Protein AF-A0A9E1NHP7-F1 (afdb_monomer)

Secondary structure (DSSP, 8-state):
-HHHHHHHHHHHHHTT-HHHHHHHHHHHHHTT--HHHHHHHHHHHHHHHHHHHHHHHHHHHHHHHHHHH--

Mean predicted aligned error: 1.86 Å

Solvent-accessible surface area (backbone atoms only — not comparable to full-atom values): 3755 Å² total; per-residue (Å²): 105,43,71,60,31,54,53,48,44,35,50,28,27,52,66,65,37,64,73,62,32,43,57,40,49,56,52,22,45,74,54,66,41,50,73,65,61,54,49,50,42,37,58,60,32,24,82,80,41,33,60,70,30,25,52,56,41,52,50,42,51,50,52,54,50,55,57,61,74,73,107

Sequence (71 aa):
HQTRQLVTVAALTVLSKPDELKLHTHAALNVGCTKEEIAEVIFQTSIYGGVPAANTALTVLKEVLEERDAE

Structure (mmCIF, N/CA/C/O backbone):
data_AF-A0A9E1NHP7-F1
#
_entry.id   AF-A0A9E1NHP7-F1
#
loop_
_atom_site.group_PDB
_atom_site.id
_atom_site.type_symbol
_atom_site.label_atom_id
_atom_site.label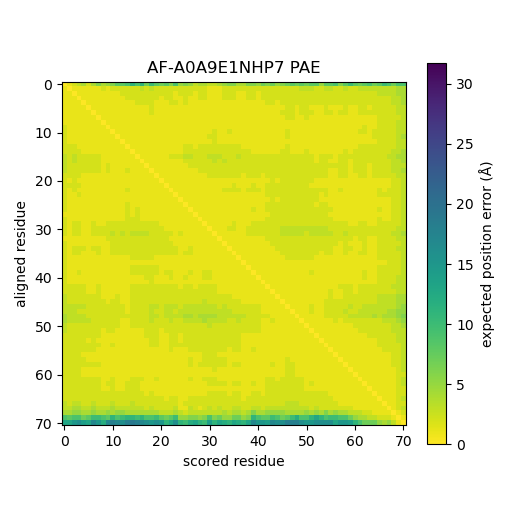_alt_id
_atom_site.label_comp_id
_atom_site.label_asym_id
_atom_site.label_entity_id
_atom_site.label_seq_id
_atom_site.pdbx_PDB_ins_code
_atom_site.Cartn_x
_atom_site.Cartn_y
_atom_site.Cartn_z
_atom_site.occupancy
_atom_site.B_iso_or_equiv
_atom_site.auth_seq_id
_atom_site.auth_comp_id
_atom_site.auth_asym_id
_atom_site.auth_atom_id
_atom_site.pdbx_PDB_model_num
ATOM 1 N N . HIS A 1 1 ? -11.075 11.301 0.003 1.00 93.38 1 HIS A N 1
ATOM 2 C CA . HIS A 1 1 ? -11.638 10.566 -1.153 1.00 93.38 1 HIS A CA 1
ATOM 3 C C . HIS A 1 1 ? -10.860 9.271 -1.348 1.00 93.38 1 HIS A C 1
ATOM 5 O O . HIS A 1 1 ? -9.650 9.367 -1.530 1.00 93.38 1 HIS A O 1
ATOM 11 N N . GLN A 1 2 ? -11.527 8.111 -1.332 1.00 98.00 2 GLN A N 1
ATOM 12 C CA . GLN A 1 2 ? -10.890 6.785 -1.451 1.00 98.00 2 GLN A CA 1
ATOM 13 C C . GLN A 1 2 ? -10.027 6.662 -2.716 1.00 98.00 2 GLN A C 1
ATOM 15 O O . GLN A 1 2 ? -8.829 6.415 -2.622 1.00 98.00 2 GLN A O 1
ATOM 20 N N . THR A 1 3 ? -10.582 6.979 -3.893 1.00 98.38 3 THR A N 1
ATOM 21 C CA . THR A 1 3 ? -9.858 6.888 -5.176 1.00 98.38 3 THR A CA 1
ATOM 22 C C . THR A 1 3 ? -8.559 7.691 -5.194 1.00 98.38 3 THR A C 1
ATOM 24 O O . THR A 1 3 ? -7.549 7.212 -5.693 1.00 98.38 3 THR A O 1
ATOM 27 N N . ARG A 1 4 ? -8.552 8.905 -4.624 1.00 98.31 4 ARG A N 1
ATOM 28 C CA . ARG A 1 4 ? -7.334 9.732 -4.581 1.00 98.31 4 ARG A CA 1
ATOM 29 C C . ARG A 1 4 ? -6.250 9.083 -3.727 1.00 98.31 4 ARG A C 1
ATOM 31 O O . ARG A 1 4 ? -5.102 9.089 -4.142 1.00 98.31 4 ARG A O 1
ATOM 38 N N . GLN A 1 5 ? -6.615 8.509 -2.580 1.00 98.50 5 GLN A N 1
ATOM 39 C CA . GLN A 1 5 ? -5.641 7.849 -1.713 1.00 98.50 5 GLN A CA 1
ATOM 40 C C . GLN A 1 5 ? -5.085 6.575 -2.349 1.00 98.50 5 GLN A C 1
ATOM 42 O O . GLN A 1 5 ? -3.876 6.384 -2.331 1.00 98.50 5 GLN A O 1
ATOM 47 N N . LEU A 1 6 ? -5.926 5.760 -2.993 1.00 98.75 6 LEU A N 1
ATOM 48 C CA . LEU A 1 6 ? -5.458 4.576 -3.722 1.00 98.75 6 LEU A CA 1
ATOM 49 C C . LEU A 1 6 ? -4.492 4.948 -4.859 1.00 98.75 6 LEU A C 1
ATOM 51 O O . LEU A 1 6 ? -3.445 4.325 -5.006 1.00 98.75 6 LEU A O 1
ATOM 55 N N . VAL A 1 7 ? -4.785 6.008 -5.619 1.00 98.69 7 VAL A N 1
ATOM 56 C CA . VAL A 1 7 ? -3.866 6.512 -6.657 1.00 98.69 7 VAL A CA 1
ATOM 57 C C . VAL A 1 7 ? -2.552 7.008 -6.048 1.00 98.69 7 VAL A C 1
ATOM 59 O O . VAL A 1 7 ? -1.485 6.734 -6.595 1.00 98.69 7 VAL A O 1
ATOM 62 N N . THR A 1 8 ? -2.601 7.700 -4.908 1.00 98.69 8 THR A N 1
ATOM 63 C CA . THR A 1 8 ? -1.391 8.142 -4.208 1.00 98.69 8 THR A CA 1
ATOM 64 C C . THR A 1 8 ? -0.557 6.960 -3.709 1.00 98.69 8 THR A C 1
ATOM 66 O O . THR A 1 8 ? 0.646 6.942 -3.950 1.00 98.69 8 THR A O 1
ATOM 69 N N . VAL A 1 9 ? -1.175 5.943 -3.098 1.00 98.75 9 VAL A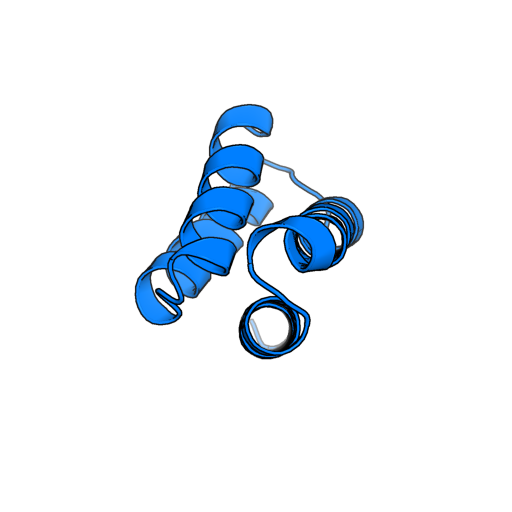 N 1
ATOM 70 C CA . VAL A 1 9 ? -0.507 4.692 -2.690 1.00 98.75 9 VAL A CA 1
ATOM 71 C C . VAL A 1 9 ? 0.187 4.034 -3.883 1.00 98.75 9 VAL A C 1
ATOM 73 O O . VAL A 1 9 ? 1.364 3.680 -3.790 1.00 98.75 9 VAL A O 1
ATOM 76 N N . ALA A 1 10 ? -0.501 3.927 -5.024 1.00 98.75 10 ALA A N 1
ATOM 77 C CA . ALA A 1 10 ? 0.075 3.361 -6.241 1.00 98.75 10 ALA A CA 1
ATOM 78 C C . ALA A 1 10 ? 1.319 4.143 -6.700 1.00 98.75 10 ALA A C 1
ATOM 80 O O . ALA A 1 10 ? 2.375 3.562 -6.951 1.00 98.75 10 ALA A O 1
ATOM 81 N N . ALA A 1 11 ? 1.211 5.473 -6.769 1.00 98.75 11 ALA A N 1
ATOM 82 C CA . ALA A 1 11 ? 2.302 6.336 -7.209 1.00 98.75 11 ALA A CA 1
ATOM 83 C C . ALA A 1 11 ? 3.507 6.277 -6.257 1.00 98.75 11 ALA A C 1
ATOM 85 O O . ALA A 1 11 ? 4.640 6.125 -6.709 1.00 98.75 11 ALA A O 1
ATOM 86 N N . LEU A 1 12 ? 3.277 6.356 -4.944 1.00 98.75 12 LEU A N 1
ATOM 87 C CA . LEU A 1 12 ? 4.340 6.316 -3.935 1.00 98.75 12 LEU A CA 1
ATOM 88 C C . LEU A 1 12 ? 5.030 4.951 -3.867 1.00 98.75 12 LEU A C 1
ATOM 90 O O . LEU A 1 12 ? 6.238 4.901 -3.625 1.00 98.75 12 LEU A O 1
ATOM 94 N N . THR A 1 13 ? 4.296 3.869 -4.148 1.00 98.75 13 THR A N 1
ATOM 95 C CA . THR A 1 13 ? 4.875 2.529 -4.303 1.00 98.75 13 THR A CA 1
ATOM 96 C C . THR A 1 13 ? 5.873 2.509 -5.456 1.00 98.75 13 THR A C 1
ATOM 98 O O . THR A 1 13 ? 7.041 2.188 -5.253 1.00 98.75 13 THR A O 1
ATOM 101 N N . VAL A 1 14 ? 5.459 2.935 -6.655 1.00 98.62 14 VAL A N 1
ATOM 102 C CA . VAL A 1 14 ? 6.333 2.949 -7.844 1.00 98.62 14 VAL A CA 1
ATOM 103 C C . VAL A 1 14 ? 7.531 3.890 -7.660 1.00 98.62 14 VAL A C 1
ATOM 105 O O . VAL A 1 14 ? 8.639 3.574 -8.086 1.00 98.62 14 VAL A O 1
ATOM 108 N N . LEU A 1 15 ? 7.344 5.024 -6.981 1.00 98.44 15 LEU A N 1
ATOM 109 C CA . LEU A 1 15 ? 8.409 5.991 -6.696 1.00 98.44 15 LEU A CA 1
ATOM 110 C C . LEU A 1 15 ? 9.352 5.568 -5.556 1.00 98.44 15 LEU A C 1
ATOM 112 O O . LEU A 1 15 ? 10.308 6.295 -5.274 1.00 98.44 15 LEU A O 1
ATOM 116 N N . SER A 1 16 ? 9.098 4.430 -4.897 1.00 97.56 16 SER A N 1
ATOM 117 C CA . SER A 1 16 ? 9.864 3.943 -3.741 1.00 97.56 16 SER A CA 1
ATOM 118 C C . SER A 1 16 ? 10.008 5.002 -2.636 1.00 97.56 16 SER A C 1
ATOM 120 O O . SER A 1 16 ? 11.114 5.311 -2.187 1.00 97.56 16 SER A O 1
ATOM 122 N N . LYS A 1 17 ? 8.884 5.601 -2.215 1.00 98.44 17 LYS A N 1
ATOM 123 C CA . LYS A 1 17 ? 8.814 6.610 -1.138 1.00 98.44 17 LYS A CA 1
ATOM 124 C C . LYS A 1 17 ? 8.123 6.038 0.111 1.00 98.44 17 LYS A C 1
ATOM 126 O O . LYS A 1 17 ? 6.953 6.343 0.329 1.00 98.44 17 LYS A O 1
AT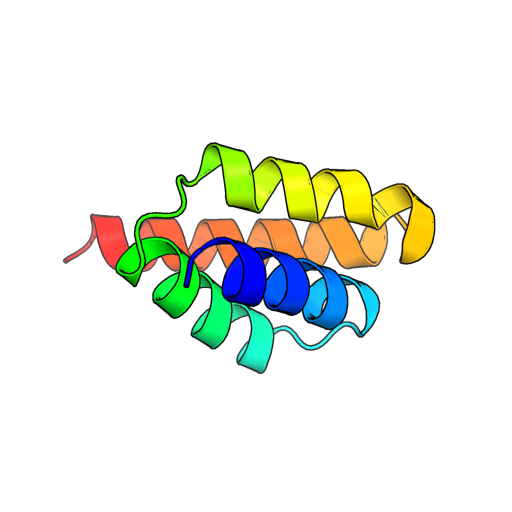OM 131 N N . PRO A 1 18 ? 8.805 5.198 0.915 1.00 97.38 18 PRO A N 1
ATOM 132 C CA . PRO A 1 18 ? 8.175 4.438 1.999 1.00 97.38 18 PRO A CA 1
ATOM 133 C C . PRO A 1 18 ? 7.605 5.312 3.125 1.00 97.38 18 PRO A C 1
ATOM 135 O O . PRO A 1 18 ? 6.511 5.024 3.600 1.00 97.38 18 PRO A O 1
ATOM 138 N N . ASP A 1 19 ? 8.279 6.402 3.504 1.00 98.00 19 ASP A N 1
ATOM 139 C CA . ASP A 1 19 ? 7.811 7.277 4.592 1.00 98.00 19 ASP A CA 1
ATOM 140 C C . ASP A 1 19 ? 6.483 7.970 4.236 1.00 98.00 19 ASP A C 1
ATOM 142 O O . ASP A 1 19 ? 5.517 7.939 4.999 1.00 98.00 19 ASP A O 1
ATOM 146 N N . GLU A 1 20 ? 6.395 8.524 3.022 1.00 98.50 20 GLU A N 1
ATOM 147 C CA . GLU A 1 20 ? 5.160 9.117 2.493 1.00 98.50 20 GLU A CA 1
ATOM 148 C C . GLU A 1 20 ? 4.083 8.052 2.250 1.00 98.50 20 GLU A C 1
ATOM 150 O O . GLU A 1 20 ? 2.898 8.281 2.497 1.00 98.50 20 GLU A O 1
ATOM 155 N N . LEU A 1 21 ? 4.479 6.861 1.785 1.00 98.69 21 LEU A N 1
ATOM 156 C CA . LEU A 1 21 ? 3.562 5.742 1.591 1.00 98.69 21 LEU A CA 1
ATOM 157 C C . LEU A 1 21 ? 2.908 5.337 2.915 1.00 98.69 21 LEU A C 1
ATOM 159 O O . LEU A 1 21 ? 1.701 5.098 2.939 1.00 98.69 21 LEU A O 1
ATOM 163 N N . LYS A 1 22 ? 3.666 5.302 4.015 1.00 98.69 22 LYS A N 1
ATOM 164 C CA . LYS A 1 22 ? 3.154 4.996 5.355 1.00 98.69 22 LYS A CA 1
ATOM 165 C C . LYS A 1 22 ? 2.074 5.992 5.773 1.00 98.69 22 LYS A C 1
ATOM 167 O O . LYS A 1 22 ? 0.960 5.590 6.118 1.00 98.69 22 LYS A O 1
ATOM 172 N N . LEU A 1 23 ? 2.364 7.289 5.645 1.00 98.44 23 LEU A N 1
ATOM 173 C CA . LEU A 1 23 ? 1.414 8.368 5.928 1.00 98.44 23 LEU A CA 1
ATOM 174 C C . LEU A 1 23 ? 0.129 8.229 5.096 1.00 98.44 23 LEU A C 1
ATOM 176 O O . LEU A 1 23 ? -0.984 8.297 5.625 1.00 98.44 23 LEU A O 1
ATOM 180 N N . HIS A 1 24 ? 0.270 8.003 3.790 1.00 98.56 24 HIS A N 1
ATOM 181 C CA . HIS A 1 24 ? -0.869 7.882 2.885 1.00 98.56 24 HIS A CA 1
ATOM 182 C C . HIS A 1 24 ? -1.644 6.570 3.040 1.00 98.56 24 HIS A C 1
ATOM 184 O O . HIS A 1 24 ? -2.838 6.543 2.751 1.00 98.56 24 HIS A O 1
ATOM 190 N N . THR A 1 25 ? -1.020 5.513 3.557 1.00 98.56 25 THR A N 1
ATOM 191 C CA . THR A 1 25 ? -1.697 4.253 3.892 1.00 98.56 25 THR A CA 1
ATOM 192 C C . THR A 1 25 ? -2.617 4.438 5.099 1.00 98.56 25 THR A C 1
ATOM 194 O O . THR A 1 25 ? -3.794 4.083 5.026 1.00 98.56 25 THR A O 1
ATOM 197 N N . HIS A 1 26 ? -2.145 5.100 6.164 1.00 98.38 26 HIS A N 1
ATOM 198 C CA . HIS A 1 26 ? -3.002 5.526 7.282 1.00 98.38 26 HIS A CA 1
ATOM 199 C C . HIS A 1 26 ? -4.160 6.407 6.791 1.00 98.38 26 HIS A C 1
ATOM 201 O O . HIS A 1 26 ? -5.326 6.170 7.113 1.00 98.38 26 HIS A O 1
ATOM 207 N N . ALA A 1 27 ? -3.864 7.390 5.935 1.00 98.31 27 ALA A N 1
ATOM 208 C CA . ALA A 1 27 ? -4.886 8.266 5.368 1.00 98.31 27 ALA A CA 1
ATOM 209 C C . ALA A 1 27 ? -5.900 7.517 4.480 1.00 98.31 27 ALA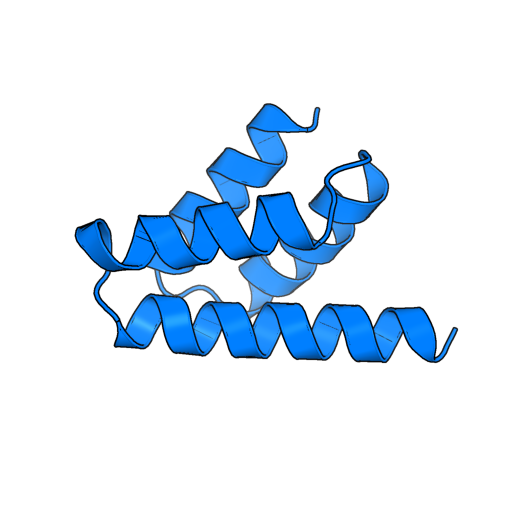 A C 1
ATOM 211 O O . ALA A 1 27 ? -7.083 7.857 4.504 1.00 98.31 27 ALA A O 1
ATOM 212 N N . ALA A 1 28 ? -5.466 6.510 3.714 1.00 98.62 28 ALA A N 1
ATOM 213 C CA . ALA A 1 28 ? -6.328 5.658 2.896 1.00 98.62 28 ALA A CA 1
ATOM 214 C C . ALA A 1 28 ? -7.329 4.885 3.762 1.00 98.62 28 ALA A C 1
ATOM 216 O O . ALA A 1 28 ? -8.531 4.916 3.491 1.00 98.62 28 ALA A O 1
ATOM 217 N N . LEU A 1 29 ? -6.853 4.268 4.844 1.00 98.44 29 LEU A N 1
ATOM 218 C CA . LEU A 1 29 ? -7.706 3.556 5.794 1.00 98.44 29 LEU A CA 1
ATOM 219 C C . LEU A 1 29 ? -8.700 4.507 6.483 1.00 98.44 29 LEU A C 1
ATOM 221 O O . LEU A 1 29 ? -9.879 4.185 6.615 1.00 98.44 29 LEU A O 1
ATOM 225 N N . ASN A 1 30 ? -8.263 5.715 6.854 1.00 98.06 30 ASN A N 1
ATOM 226 C CA . ASN A 1 30 ? -9.122 6.722 7.489 1.00 98.06 30 ASN A CA 1
ATOM 227 C C . ASN A 1 30 ? -10.252 7.225 6.577 1.00 98.06 30 ASN A C 1
ATOM 229 O O . ASN A 1 30 ? -11.317 7.593 7.065 1.00 98.06 30 ASN A O 1
ATOM 233 N N . VAL A 1 31 ? -10.047 7.245 5.254 1.00 98.00 31 VAL A N 1
ATOM 234 C CA . VAL A 1 31 ? -11.104 7.606 4.289 1.00 98.00 31 VAL A CA 1
ATOM 235 C C . VAL A 1 31 ? -11.960 6.413 3.854 1.00 98.00 31 VAL A C 1
ATOM 237 O O . VAL A 1 31 ? -12.790 6.575 2.958 1.00 98.00 31 VAL A O 1
ATOM 240 N N . GLY A 1 32 ? -11.770 5.244 4.472 1.00 98.00 32 GLY A N 1
ATOM 241 C CA . GLY A 1 32 ? -12.591 4.053 4.274 1.00 98.00 32 GLY A CA 1
ATOM 242 C C . GLY A 1 32 ? -12.097 3.089 3.197 1.00 98.00 32 GLY A C 1
ATOM 243 O O . GLY A 1 32 ? -12.883 2.258 2.755 1.00 98.00 32 GLY A O 1
ATOM 244 N N . CYS A 1 33 ? -10.850 3.189 2.725 1.00 98.62 33 CYS A N 1
ATOM 245 C CA . CYS A 1 33 ? -10.273 2.103 1.927 1.00 98.62 33 CYS A CA 1
ATOM 246 C C . CYS A 1 33 ? -10.067 0.871 2.818 1.00 98.62 33 CYS A C 1
ATOM 248 O O . CYS A 1 33 ? -9.649 0.988 3.970 1.00 98.62 33 CYS A O 1
ATOM 250 N N . THR A 1 34 ? -10.335 -0.307 2.277 1.00 98.44 34 THR A N 1
ATOM 251 C CA . THR A 1 34 ? -10.066 -1.586 2.938 1.00 98.44 34 THR A CA 1
ATOM 252 C C . THR A 1 34 ? -8.589 -1.961 2.819 1.00 98.44 34 THR A C 1
ATOM 254 O O . THR A 1 34 ? -7.883 -1.512 1.910 1.00 98.44 34 THR A O 1
ATOM 257 N N . LYS A 1 35 ? -8.102 -2.810 3.731 1.00 98.25 35 LYS A N 1
ATOM 258 C CA . LYS A 1 35 ? -6.735 -3.347 3.652 1.00 98.25 35 LYS A CA 1
ATOM 259 C C . LYS A 1 35 ? -6.528 -4.150 2.362 1.00 98.25 35 LYS A C 1
ATOM 261 O O . LYS A 1 35 ? -5.452 -4.081 1.776 1.00 98.25 35 LYS A O 1
ATOM 266 N N . GLU A 1 36 ? -7.566 -4.846 1.898 1.00 98.56 36 GLU A N 1
ATOM 267 C CA . GLU A 1 36 ? -7.573 -5.606 0.651 1.00 98.56 36 GLU A CA 1
ATOM 268 C C . GLU A 1 36 ? -7.425 -4.688 -0.567 1.00 98.56 36 GLU A C 1
ATOM 270 O O . GLU A 1 36 ? -6.580 -4.952 -1.412 1.00 98.56 36 GLU A O 1
ATOM 275 N N . GLU A 1 37 ? -8.165 -3.576 -0.642 1.00 98.75 37 GLU A N 1
ATOM 276 C CA . GLU A 1 37 ? -8.034 -2.613 -1.750 1.00 98.75 37 GLU A CA 1
ATOM 277 C C . GLU A 1 37 ? -6.633 -1.996 -1.820 1.00 98.75 37 GLU A C 1
ATOM 279 O O . GLU A 1 37 ? -6.081 -1.821 -2.906 1.00 98.75 37 GLU A O 1
ATOM 284 N N . ILE A 1 38 ? -6.042 -1.667 -0.668 1.00 98.81 38 ILE A N 1
ATOM 285 C CA . ILE A 1 38 ? -4.688 -1.105 -0.610 1.00 98.81 38 ILE A CA 1
ATOM 286 C C . ILE A 1 38 ? -3.661 -2.158 -1.045 1.00 98.81 38 ILE A C 1
ATOM 288 O O . ILE A 1 38 ? -2.792 -1.860 -1.867 1.00 98.81 38 ILE A O 1
ATOM 292 N N . ALA A 1 39 ? -3.778 -3.389 -0.538 1.00 98.69 39 ALA A N 1
ATOM 293 C CA . ALA A 1 39 ? -2.908 -4.498 -0.919 1.00 98.69 39 ALA A CA 1
ATOM 294 C C . ALA A 1 39 ? -3.008 -4.815 -2.419 1.00 98.69 39 ALA A C 1
ATOM 296 O O . ALA A 1 39 ? -1.978 -4.982 -3.069 1.00 98.69 39 ALA A O 1
ATOM 297 N N . GLU A 1 40 ? -4.218 -4.830 -2.981 1.00 98.69 40 GLU A N 1
ATOM 298 C CA . GLU A 1 40 ? -4.460 -5.097 -4.402 1.00 98.69 40 GLU A CA 1
ATOM 299 C C . GLU A 1 40 ? -3.815 -4.023 -5.286 1.00 98.69 40 GLU A C 1
ATOM 301 O O . GLU A 1 40 ? -3.150 -4.333 -6.274 1.00 98.69 40 GLU A O 1
ATOM 306 N N . VAL A 1 41 ? -3.931 -2.747 -4.903 1.00 98.69 41 VAL A N 1
ATOM 307 C CA . VAL A 1 41 ? -3.274 -1.645 -5.617 1.00 98.69 41 VAL A CA 1
ATOM 308 C C . VAL A 1 41 ? -1.752 -1.776 -5.566 1.00 98.69 41 VAL A C 1
ATOM 310 O O . VAL A 1 41 ? -1.098 -1.635 -6.601 1.00 98.69 41 VAL A O 1
ATOM 313 N N . ILE A 1 42 ? -1.180 -2.084 -4.398 1.00 98.75 42 ILE A N 1
ATOM 314 C CA . ILE A 1 42 ? 0.262 -2.330 -4.260 1.00 98.75 42 ILE A CA 1
ATOM 315 C C . ILE A 1 42 ? 0.682 -3.517 -5.136 1.00 98.75 42 ILE A C 1
ATOM 317 O O . ILE A 1 42 ? 1.661 -3.418 -5.876 1.00 98.75 42 ILE A O 1
ATOM 321 N N . PHE A 1 43 ? -0.075 -4.614 -5.126 1.00 98.38 43 PHE A N 1
ATOM 322 C CA . PHE A 1 43 ? 0.222 -5.791 -5.936 1.00 98.38 43 PHE A CA 1
ATOM 323 C C . PHE A 1 43 ? 0.178 -5.474 -7.435 1.00 98.38 43 PHE A C 1
ATOM 325 O O . PHE A 1 43 ? 1.115 -5.807 -8.166 1.00 98.38 43 PHE A O 1
ATOM 332 N N . GLN A 1 44 ? -0.835 -4.730 -7.888 1.00 98.50 44 GLN A N 1
ATOM 333 C CA . GLN A 1 44 ? -0.957 -4.282 -9.275 1.00 98.50 44 GLN A CA 1
ATOM 334 C C . GLN A 1 44 ? 0.226 -3.402 -9.703 1.00 98.50 44 GLN A C 1
ATOM 336 O O . GLN A 1 44 ? 0.655 -3.448 -10.859 1.00 98.50 44 GLN A O 1
ATOM 341 N N . THR A 1 45 ? 0.806 -2.624 -8.781 1.00 98.38 45 THR A N 1
ATOM 342 C CA . THR A 1 45 ? 1.975 -1.790 -9.096 1.00 98.38 45 THR A CA 1
ATOM 343 C C . THR A 1 45 ? 3.247 -2.582 -9.387 1.00 98.38 45 THR A C 1
ATOM 345 O O . THR A 1 45 ? 4.153 -2.027 -10.008 1.00 98.38 45 THR A O 1
ATOM 348 N N . SER A 1 46 ? 3.306 -3.878 -9.056 1.00 98.12 46 SER A N 1
ATOM 349 C CA . SER A 1 46 ? 4.444 -4.742 -9.408 1.00 98.12 46 SER A CA 1
ATOM 350 C C . SER A 1 46 ? 4.714 -4.796 -10.918 1.00 98.12 46 SER A C 1
ATOM 352 O O . SER A 1 46 ? 5.865 -4.933 -11.327 1.00 98.12 46 SER A O 1
ATOM 354 N N . ILE A 1 47 ? 3.683 -4.604 -11.748 1.00 98.12 47 ILE A N 1
ATOM 355 C CA . ILE A 1 47 ? 3.800 -4.551 -13.212 1.00 98.12 47 ILE A CA 1
ATOM 356 C C . ILE A 1 47 ? 4.490 -3.263 -13.689 1.00 98.12 47 ILE A C 1
ATOM 358 O O . ILE A 1 47 ? 5.165 -3.272 -14.716 1.00 98.12 47 ILE A O 1
ATOM 362 N N . TYR A 1 48 ? 4.351 -2.161 -12.947 1.00 96.94 48 TYR A N 1
ATOM 363 C CA . TYR A 1 48 ? 4.839 -0.837 -13.351 1.00 96.94 48 TYR A CA 1
ATOM 364 C C . TYR A 1 48 ? 6.137 -0.425 -12.643 1.00 96.94 48 TYR A C 1
ATOM 366 O O . TYR A 1 48 ? 7.000 0.195 -13.257 1.00 96.94 48 TYR A O 1
ATOM 374 N N . GLY A 1 49 ? 6.272 -0.756 -11.356 1.00 96.69 49 GLY A N 1
ATOM 375 C CA . GLY A 1 49 ? 7.432 -0.438 -10.514 1.00 96.69 49 GLY A CA 1
ATOM 376 C C . GLY A 1 49 ? 8.331 -1.637 -10.201 1.00 96.69 49 GLY A C 1
ATOM 377 O O . GLY A 1 49 ? 9.373 -1.474 -9.569 1.00 96.69 49 GLY A O 1
ATOM 378 N N . GLY A 1 50 ? 7.949 -2.840 -10.638 1.00 98.06 50 GLY A N 1
ATOM 379 C CA . GLY A 1 50 ? 8.655 -4.082 -10.337 1.00 98.06 50 GLY A CA 1
ATOM 380 C C . GLY A 1 50 ? 8.295 -4.679 -8.972 1.00 98.06 50 GLY A C 1
ATOM 381 O O . GLY A 1 50 ? 7.856 -3.997 -8.044 1.00 98.06 50 GLY A O 1
ATOM 382 N N . VAL A 1 51 ? 8.533 -5.987 -8.839 1.00 98.31 51 VAL A N 1
ATOM 383 C CA . VAL A 1 51 ? 8.309 -6.753 -7.598 1.00 98.31 51 VAL A CA 1
ATOM 384 C C . VAL A 1 51 ? 9.048 -6.171 -6.378 1.00 98.31 51 VAL A C 1
ATOM 386 O O . VAL A 1 51 ? 8.441 -6.138 -5.309 1.00 98.31 51 VAL A O 1
ATOM 389 N N . PRO A 1 52 ? 10.300 -5.666 -6.476 1.00 98.44 52 PRO A N 1
ATOM 390 C CA . PRO A 1 52 ? 10.985 -5.098 -5.313 1.00 98.44 52 PRO A CA 1
ATOM 391 C C . PRO A 1 52 ? 10.248 -3.907 -4.683 1.00 98.44 52 PRO A C 1
ATOM 393 O O . PRO A 1 52 ? 10.104 -3.867 -3.464 1.00 98.44 52 PRO A O 1
ATOM 396 N N . ALA A 1 53 ? 9.730 -2.982 -5.499 1.00 98.38 53 ALA A N 1
ATOM 397 C CA . ALA A 1 53 ? 8.990 -1.818 -5.010 1.00 98.38 53 ALA A CA 1
ATOM 398 C C . ALA A 1 53 ? 7.674 -2.229 -4.329 1.00 98.38 53 ALA A C 1
ATOM 400 O O . ALA A 1 53 ? 7.367 -1.757 -3.233 1.00 98.38 53 ALA A O 1
ATOM 401 N N . ALA A 1 54 ? 6.938 -3.168 -4.936 1.00 98.62 54 ALA A N 1
ATOM 402 C CA . ALA A 1 54 ? 5.717 -3.719 -4.353 1.00 98.62 54 ALA A CA 1
ATOM 403 C C . ALA A 1 54 ? 5.989 -4.438 -3.019 1.00 98.62 54 ALA A C 1
ATOM 405 O O . ALA A 1 54 ? 5.252 -4.236 -2.060 1.00 98.62 54 ALA A O 1
ATOM 406 N N . ASN A 1 55 ? 7.075 -5.212 -2.911 1.00 98.44 55 ASN A N 1
ATOM 407 C CA . ASN A 1 55 ? 7.451 -5.879 -1.661 1.00 98.44 55 ASN A CA 1
ATOM 408 C C . ASN A 1 55 ? 7.748 -4.877 -0.540 1.00 98.44 55 ASN A C 1
ATOM 410 O O . ASN A 1 55 ? 7.254 -5.047 0.572 1.00 98.44 55 ASN A O 1
ATOM 414 N N . THR A 1 56 ? 8.515 -3.817 -0.821 1.00 98.50 56 THR A N 1
ATOM 415 C CA . THR A 1 56 ? 8.758 -2.748 0.160 1.00 98.50 56 THR A CA 1
ATOM 416 C C . THR A 1 56 ? 7.449 -2.096 0.601 1.00 98.50 56 THR A C 1
ATOM 418 O O . THR A 1 56 ? 7.241 -1.891 1.795 1.00 98.50 56 THR A O 1
ATOM 421 N N . ALA A 1 57 ? 6.538 -1.821 -0.333 1.00 98.75 57 ALA A N 1
ATOM 422 C CA . ALA A 1 57 ? 5.234 -1.248 -0.018 1.00 98.75 57 ALA A CA 1
ATOM 423 C C . ALA A 1 57 ? 4.333 -2.187 0.802 1.00 98.75 57 ALA A C 1
ATOM 425 O O . ALA A 1 57 ? 3.651 -1.724 1.713 1.00 98.75 57 ALA A O 1
ATOM 426 N N . LEU A 1 58 ? 4.355 -3.498 0.540 1.00 98.62 58 LEU A N 1
ATOM 427 C CA . LEU A 1 58 ? 3.631 -4.486 1.346 1.00 98.62 58 LEU A CA 1
ATOM 428 C C . LEU A 1 58 ? 4.176 -4.568 2.777 1.00 98.62 58 LEU A C 1
ATOM 430 O O . LEU A 1 58 ? 3.389 -4.713 3.711 1.00 98.62 58 LEU A O 1
ATOM 434 N N . THR A 1 59 ? 5.492 -4.428 2.969 1.00 98.56 59 THR A N 1
ATOM 435 C CA . THR A 1 59 ? 6.082 -4.310 4.312 1.00 98.56 59 THR A CA 1
ATOM 436 C C . THR A 1 59 ? 5.558 -3.069 5.033 1.00 98.56 59 THR A C 1
ATOM 438 O O . THR A 1 59 ? 5.112 -3.183 6.169 1.00 98.56 59 THR A O 1
ATO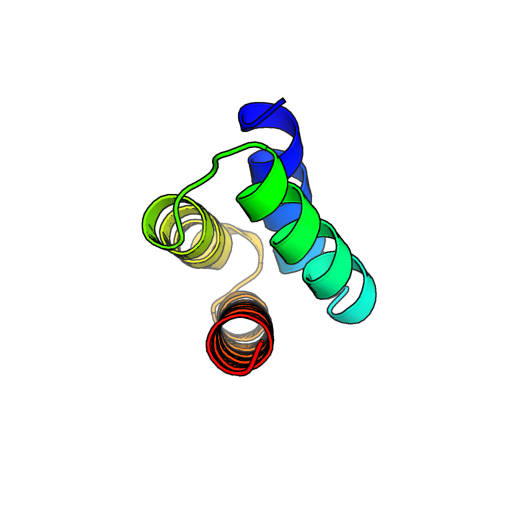M 441 N N . VAL A 1 60 ? 5.515 -1.913 4.360 1.00 98.69 60 VAL A N 1
ATOM 442 C CA . VAL A 1 60 ? 4.947 -0.677 4.931 1.00 98.69 60 VAL A CA 1
ATOM 443 C C . VAL A 1 60 ? 3.468 -0.850 5.286 1.00 98.69 60 VAL A C 1
ATOM 445 O O . VAL A 1 60 ? 3.051 -0.459 6.373 1.00 98.69 60 VAL A O 1
ATOM 448 N N . LEU A 1 61 ? 2.669 -1.463 4.406 1.00 98.69 61 LEU A N 1
ATOM 449 C CA . LEU A 1 61 ? 1.264 -1.760 4.698 1.00 98.69 61 LEU A CA 1
ATOM 450 C C . LEU A 1 61 ? 1.136 -2.640 5.946 1.00 98.69 61 LEU A C 1
ATOM 452 O O . LEU A 1 61 ? 0.304 -2.358 6.803 1.00 98.69 61 LEU A O 1
ATOM 456 N N . LYS A 1 62 ? 1.964 -3.683 6.063 1.00 98.56 62 LYS A N 1
ATOM 457 C CA . LYS A 1 62 ? 1.970 -4.565 7.232 1.00 98.56 62 LYS A CA 1
ATOM 458 C C . LYS A 1 62 ? 2.283 -3.796 8.519 1.00 98.56 62 LYS A C 1
ATOM 460 O O . LYS A 1 62 ? 1.536 -3.947 9.478 1.00 98.56 62 LYS A O 1
ATOM 465 N N . GLU A 1 63 ? 3.318 -2.955 8.524 1.00 98.44 63 GLU A N 1
ATOM 466 C CA . GLU A 1 63 ? 3.662 -2.119 9.685 1.00 98.44 63 GLU A CA 1
ATOM 467 C C . GLU A 1 63 ? 2.496 -1.215 10.104 1.00 98.44 63 GLU A C 1
ATOM 469 O O . GLU A 1 63 ? 2.169 -1.138 11.282 1.00 98.44 63 GLU A O 1
ATOM 474 N N . VAL A 1 64 ? 1.829 -0.564 9.144 1.00 98.44 64 VAL A N 1
ATOM 475 C CA . VAL A 1 64 ? 0.669 0.301 9.421 1.00 98.44 64 VAL A CA 1
ATOM 476 C C . VAL A 1 64 ? -0.485 -0.481 10.047 1.00 98.44 64 VAL A C 1
ATOM 478 O O . VAL A 1 64 ? -1.158 0.028 10.940 1.00 98.44 64 VAL A O 1
ATOM 481 N N . LEU A 1 65 ? -0.745 -1.702 9.577 1.00 98.12 65 LEU A N 1
ATOM 482 C CA . LEU A 1 65 ? -1.795 -2.546 10.148 1.00 98.12 65 LEU A CA 1
ATOM 483 C C . LEU A 1 65 ? -1.439 -2.987 11.574 1.00 98.12 65 LEU A C 1
ATOM 485 O O . LEU A 1 65 ? -2.289 -2.891 12.451 1.00 98.12 65 LEU A O 1
ATOM 489 N N . GLU A 1 66 ? -0.189 -3.388 11.819 1.00 98.12 66 GLU A N 1
ATOM 490 C CA . GLU A 1 66 ? 0.293 -3.753 13.160 1.00 98.12 66 GLU A CA 1
ATOM 491 C C . GLU A 1 66 ? 0.226 -2.571 14.143 1.00 98.12 66 GLU A C 1
ATOM 493 O O . GLU A 1 66 ? -0.176 -2.757 15.289 1.00 98.12 66 GLU A O 1
ATOM 498 N N . GLU A 1 67 ? 0.561 -1.354 13.700 1.00 97.31 67 GLU A N 1
ATOM 499 C CA . GLU A 1 67 ? 0.425 -0.129 14.503 1.00 97.31 67 GLU A CA 1
ATOM 500 C C . GLU A 1 67 ? -1.027 0.129 14.917 1.00 97.31 67 GLU A C 1
ATOM 502 O O . GLU A 1 67 ? -1.282 0.452 16.072 1.00 97.31 67 GLU A O 1
ATOM 507 N N . ARG A 1 68 ? -1.981 -0.035 13.992 1.00 95.38 68 ARG A N 1
ATOM 508 C CA . ARG A 1 68 ? -3.405 0.235 14.254 1.00 95.38 68 ARG A CA 1
ATOM 509 C C . ARG A 1 68 ? -4.100 -0.867 15.043 1.00 95.38 68 ARG A C 1
ATOM 511 O O . ARG A 1 68 ? -5.075 -0.575 15.719 1.00 95.38 68 ARG A O 1
ATOM 518 N N . ASP A 1 69 ? -3.631 -2.109 14.947 1.00 93.50 69 ASP A N 1
ATOM 519 C CA . ASP A 1 69 ? -4.145 -3.223 15.754 1.00 93.50 69 ASP A CA 1
ATOM 520 C C . ASP A 1 69 ? -3.662 -3.144 17.220 1.00 93.50 69 ASP A C 1
ATOM 522 O O . ASP A 1 69 ? -4.250 -3.778 18.098 1.00 93.50 69 ASP A O 1
ATOM 526 N N . ALA A 1 70 ? -2.585 -2.395 17.489 1.00 88.62 70 ALA A N 1
ATOM 527 C CA . ALA A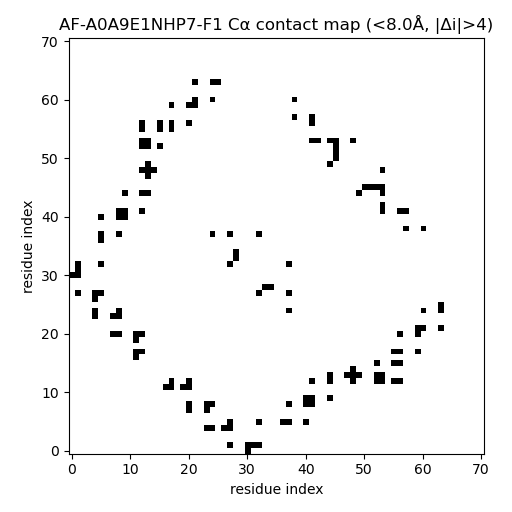 1 70 ? -2.032 -2.185 18.829 1.00 88.62 70 ALA A CA 1
ATOM 528 C C . ALA A 1 70 ? -2.652 -0.992 19.592 1.00 88.62 70 ALA A C 1
ATOM 530 O O . ALA A 1 70 ? -2.388 -0.853 20.790 1.00 88.62 70 ALA A O 1
ATOM 531 N N . GLU A 1 71 ? -3.441 -0.149 18.917 1.00 69.50 71 GLU A N 1
ATOM 532 C CA . GLU A 1 71 ? -4.205 0.982 19.482 1.00 69.50 71 GLU A CA 1
ATOM 533 C C . GLU A 1 71 ? -5.625 0.570 19.909 1.00 69.50 71 GLU A C 1
ATOM 535 O O . GLU A 1 71 ? -6.064 1.039 20.987 1.00 69.50 71 GLU A O 1
#

Radius of gyration: 10.75 Å; Cα contacts (8 Å, |Δi|>4): 78; chains: 1; bounding box: 24×17×33 Å

pLDDT: mean 97.66, std 3.68, range [69.5, 98.81]

Foldseek 3Di:
DLVVLLVVLLVCLLVLPLVVNLVSLLVNVVVPHDLVSSLVSLVVSCVVNNPVSSVSSVVSSVVSVVVVVVD

Nearest PDB structures (foldseek):
  2af7-assembly1_F  TM=9.963E-01  e=5.895E-05  Methanothermobacter thermautotrophicus
  2af7-assembly1_A  TM=9.935E-01  e=2.491E-04  Methanothermobacter thermautotrophicus
  1vke-assembly1_A  TM=8.170E-01  e=1.580E-02  Thermotoga maritima MSB8
  1vke-assembly1_F  TM=8.252E-01  e=1.879E-02  Thermotoga maritima MSB8
  1p8c-assembly1_B  TM=8.190E-01  e=1.773E-02  Thermotoga maritima

=== Feature glossary ===
Key to the feature types in this record:

pLDDT. pLDDT is the predicted lDDT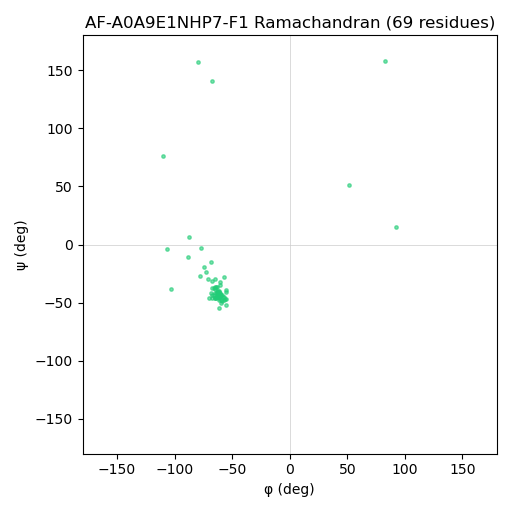-Cα score: AlphaFold's confidence that the local environment of each residue (all inter-atomic distances within 15 Å) is correctly placed. It is a per-resid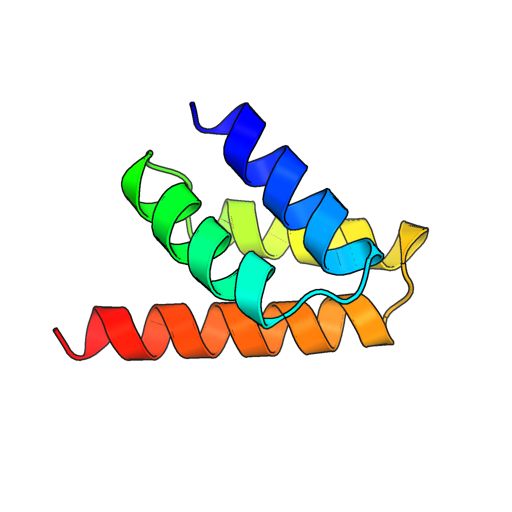ue number between 0 and 100, with higher meaning more reliable.

Radius of gyration, Cα contacts, bounding box. The geometric summary reports three shape descriptors. Rg (radius of gyration) measures how spread out the Cα atoms are about their centre of mass; compact globular proteins have small Rg, elongated or unfolded ones large. Cα contacts (<8 Å, |i−j|>4) count long-range residue pairs in spatial proximity — high for tightly packed folds, near zero for rods or random coil. The bounding-box extents give the protein's footprint along x, y, z in Å.

Backbone torsions (φ/ψ). Backbone dihedral angles. Every residue except chain termini has a φ (preceding-C → N → Cα → C) and a ψ (N → Cα → C → next-N). They are reported in degrees following the IUPAC sign convention. Secondary structure is essentially a statement about which (φ, ψ) basin each residue occupies.

Contact-map, Ramachandran, and PAE plots. Plot images: a contact map (which residues are close in 3D, as an N×N binary image), a Ramachandran scatter (backbone torsion angles, revealing secondary-structure composition at a glance), and — for AlphaFold structures — a PAE heatmap (pairwise prediction confidence).

Predicted aligned error. Predicted Aligned Error (PAE) is an AlphaFold confidence matrix: entry (i, j) is the expected error in the position of residue j, in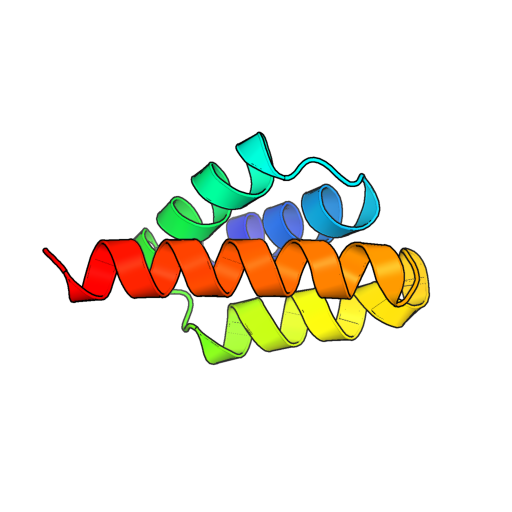 ångströms, when the prediction is superimposed on the true structure at residue i. Low PAE within a block of residues means that block is internally rigid and well-predicted; high PAE between two blocks means their relative placement is uncertain even if each block individually is confident.

Secondary structure (3-state, P-SEA). Three-state secondary structure (P-SEA) collapses the eight DSSP classes into helix (a), strand (b), and coil (c). P-SEA assigns these from Cα geometry alone — distances and angles — without requiring backbone oxygens, so it works on any Cα trace.

Solvent-accessible surface area. Solvent-accessible surface area (SASA) is the area in Å² traced out by the centre of a 1.4 Å probe sphere (a water molecule) rolled over the protein's van der Waals surface (Shrake–Rupley / Lee–Richards construction). Buried residues have near-zero SASA; fully exposed residues can exceed 200 Å². The total SASA scales roughly with the number of surface residues.

Foldseek 3Di. The Foldseek 3Di string encodes local tertiary geometry as a 20-letter alphabet — one character per residue — derived from the relative positions of nearby Cα atoms. Unlike the amino-acid sequence, 3Di is a direct function of the 3D structure, so two proteins with the same fold have similar 3Di strings even at low sequence identity.

B-factor. For experimental (PDB) structures, the B-factor (temperature factor) quantifies the positional spread of each atom in the crystal — a combination of thermal vibration and static disorder — in units of Å². High B-factors mark flexible loops or poorly resolved regions; low B-factors mark the rigid, well-ordered core.

mmCIF coordinates. The mmCIF block holds the 3D Cartesian coordinates of each backbone atom (N, Cα, C, O) in ångströms. mmCIF is the PDB's canonical archive format — a tagged-loop text representation of the atomic model.

InterPro / GO / CATH / organism. Functional annotations link the protein to curated databases. InterPro entries identify conserved domains and families by matching the sequence against member-database signatures (Pfam, PROSITE, CDD, …). Gene Ontology (GO) terms describe molecular function, biological process, and cellular component in a controlled vocabulary. CATH places the structure in a hierarchical fold classification (Class/Architecture/Topology/Homologous-superfamily). The organism is the source species.

Rendered structure images. Structure images are PyMOL renders from six orthogonal camera directions. Cartoon representation draws helices as coils and strands as arrows; sticks shows the backbone as bonds; surface shows the solvent-excluded envelope. Rainbow coloring maps sequence position to hue (blue→red, N→C); chain coloring assigns a distinct color per polypeptide.

Sequence. This is the polypeptide sequence — one letter per residue, N-terminus first. Length ranges from a few dozen residues for small domains to over a thousand for large multi-domain proteins.

Secondary structure (8-state, DSSP). The SS8 string is DSSP's per-residue secondary-structure call. α-helix (H) means an i→i+4 H-bond ladder; β-strand (E) means the residue participates in a β-sheet; 3₁₀ (G) and π (I) are tighter and wider helices; T/S are turns/bends; '-' is loop.

Nearest PDB structures. Structural nearest neighbors (via Foldseek easy-search vs the PDB). Reported per hit: target PDB id, E-value, and alignment TM-score. A TM-score above ~0.5 is the conventional threshold for 'same fold'.